Protein AF-A0A972A5D6-F1 (afdb_monomer_lite)

Radius of gyration: 41.61 Å; chains: 1; bounding box: 64×37×129 Å

Secondary structure (DSSP, 8-state):
----------PPPHHHHHHHHHHHHHHHHHHHHHHHHHHHHHHHHHHHHHHHHHHHHHHHHHHHHHHHHHHHH-HHHHHHHHHHHHT---TT---------

Structure (mmCIF, N/CA/C/O backbone):
data_AF-A0A972A5D6-F1
#
_entry.id   AF-A0A972A5D6-F1
#
loop_
_atom_site.group_PDB
_atom_site.id
_atom_site.type_symbol
_atom_site.label_atom_id
_atom_site.label_alt_id
_atom_site.label_comp_id
_atom_site.label_asym_id
_atom_site.label_entity_id
_atom_site.label_seq_id
_atom_site.pdbx_PDB_ins_code
_atom_site.Cartn_x
_atom_site.Cartn_y
_atom_site.Cartn_z
_atom_site.occupancy
_atom_site.B_iso_or_equiv
_atom_site.auth_seq_id
_atom_site.auth_comp_id
_atom_site.auth_asym_id
_atom_site.auth_atom_id
_atom_site.pdbx_PDB_model_num
ATOM 1 N N . MET A 1 1 ? 31.909 -13.392 -75.450 1.00 44.19 1 MET A N 1
ATOM 2 C CA . MET A 1 1 ? 31.649 -12.017 -74.969 1.00 44.19 1 MET A CA 1
ATOM 3 C C . MET A 1 1 ? 31.017 -12.142 -73.586 1.00 44.19 1 MET A C 1
ATOM 5 O O . MET A 1 1 ? 29.870 -12.543 -73.494 1.00 44.19 1 MET A O 1
ATOM 9 N N . SER A 1 2 ? 31.811 -12.002 -72.519 1.00 44.41 2 SER A N 1
ATOM 10 C CA . SER A 1 2 ? 31.388 -12.323 -71.144 1.00 44.41 2 SER A CA 1
ATOM 11 C C . SER A 1 2 ? 30.885 -11.064 -70.436 1.00 44.41 2 SER A C 1
ATOM 13 O O . SER A 1 2 ? 31.646 -10.119 -70.228 1.00 44.41 2 SER A O 1
ATOM 15 N N . THR A 1 3 ? 29.596 -11.031 -70.101 1.00 55.50 3 THR A N 1
ATOM 16 C CA . THR A 1 3 ? 28.952 -9.934 -69.371 1.00 55.50 3 THR A CA 1
ATOM 17 C C . THR A 1 3 ? 29.170 -10.113 -67.871 1.00 55.50 3 THR A C 1
ATOM 19 O O . THR A 1 3 ? 28.532 -10.946 -67.228 1.00 55.50 3 THR A O 1
ATOM 22 N N . ARG A 1 4 ? 30.085 -9.327 -67.297 1.00 51.19 4 ARG 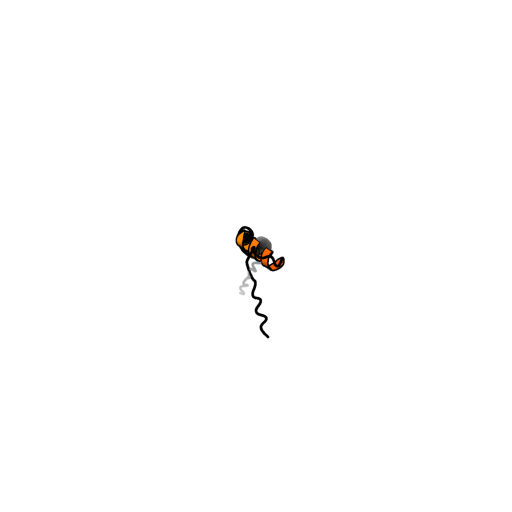A N 1
ATOM 23 C CA . ARG A 1 4 ? 30.362 -9.323 -65.856 1.00 51.19 4 ARG A CA 1
ATOM 24 C C . ARG A 1 4 ? 29.296 -8.485 -65.133 1.00 51.19 4 ARG A C 1
ATOM 26 O O . ARG A 1 4 ? 29.317 -7.258 -65.196 1.00 51.19 4 ARG A O 1
ATOM 33 N N . VAL A 1 5 ? 28.362 -9.148 -64.451 1.00 60.44 5 VAL A N 1
ATOM 34 C CA . VAL A 1 5 ? 27.341 -8.508 -63.605 1.00 60.44 5 VAL A CA 1
ATOM 35 C C . VAL A 1 5 ? 28.011 -7.989 -62.330 1.00 60.44 5 VAL A C 1
ATOM 37 O O . VAL A 1 5 ? 28.466 -8.758 -61.488 1.00 60.44 5 VAL A O 1
ATOM 40 N N . LYS A 1 6 ? 28.118 -6.664 -62.206 1.00 52.12 6 LYS A N 1
ATOM 41 C CA . LYS A 1 6 ? 28.687 -5.975 -61.040 1.00 52.12 6 LYS A CA 1
ATOM 42 C C . LYS A 1 6 ? 27.624 -5.909 -59.939 1.00 52.12 6 LYS A C 1
ATOM 44 O O . LYS A 1 6 ? 26.747 -5.049 -59.994 1.00 52.12 6 LYS A O 1
ATOM 49 N N . SER A 1 7 ? 27.679 -6.808 -58.953 1.00 56.75 7 SER A N 1
ATOM 50 C CA . SER A 1 7 ? 26.802 -6.719 -57.781 1.00 56.75 7 SER A CA 1
ATOM 51 C C . SER A 1 7 ? 27.171 -5.474 -56.965 1.00 56.75 7 SER A C 1
ATOM 53 O O . SER A 1 7 ? 28.321 -5.253 -56.586 1.00 56.75 7 SER A O 1
ATOM 55 N N . ARG A 1 8 ? 26.193 -4.591 -56.755 1.00 53.62 8 ARG A N 1
ATOM 56 C CA . ARG A 1 8 ? 26.327 -3.431 -55.872 1.00 53.62 8 ARG A CA 1
ATOM 57 C C . ARG A 1 8 ? 26.018 -3.888 -54.451 1.00 53.62 8 ARG A C 1
ATOM 59 O O . ARG A 1 8 ? 24.849 -3.964 -54.076 1.00 53.62 8 ARG A O 1
ATOM 66 N N . SER A 1 9 ? 27.048 -4.195 -53.667 1.00 54.53 9 SER A N 1
ATOM 67 C CA . SER A 1 9 ? 26.901 -4.361 -52.221 1.00 54.53 9 SER A CA 1
ATOM 68 C C . SER A 1 9 ? 26.557 -3.001 -51.610 1.00 54.53 9 SER A C 1
ATOM 70 O O . SER A 1 9 ? 27.422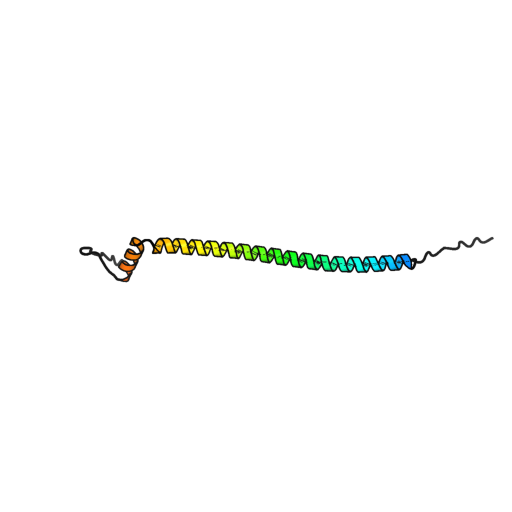 -2.134 -51.472 1.00 54.53 9 SER A O 1
ATOM 72 N N . HIS A 1 10 ? 25.285 -2.785 -51.286 1.00 57.25 10 HIS A N 1
ATOM 73 C CA . HIS A 1 10 ? 24.866 -1.631 -50.500 1.00 57.25 10 HIS A CA 1
ATOM 74 C C . HIS A 1 10 ? 25.201 -1.939 -49.039 1.00 57.25 10 HIS A C 1
ATOM 76 O O . HIS A 1 10 ? 24.440 -2.609 -48.348 1.00 57.25 10 HIS A O 1
ATOM 82 N N . GLY A 1 11 ? 26.389 -1.520 -48.598 1.00 64.81 11 GLY A N 1
ATOM 83 C CA . GLY A 1 11 ? 26.718 -1.495 -47.176 1.00 64.81 11 GLY A CA 1
ATOM 84 C C . GLY A 1 11 ? 25.752 -0.572 -46.431 1.00 64.81 11 GLY A C 1
ATOM 85 O O . GLY A 1 11 ? 25.236 0.387 -47.010 1.00 64.81 11 GLY A O 1
ATOM 86 N N . ILE A 1 12 ? 25.496 -0.871 -45.157 1.00 67.81 12 ILE A N 1
ATOM 87 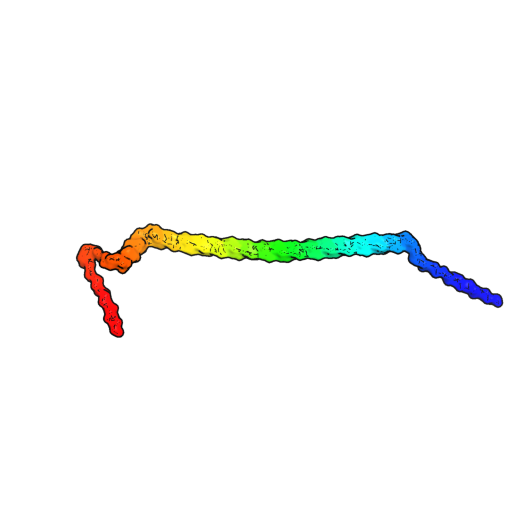C CA . ILE A 1 12 ? 24.694 -0.015 -44.275 1.00 67.81 12 ILE A CA 1
ATOM 88 C C . ILE A 1 12 ? 25.318 1.382 -44.299 1.00 67.81 12 ILE A C 1
ATOM 90 O O . ILE A 1 12 ? 26.505 1.541 -44.007 1.00 67.81 12 ILE A O 1
ATOM 94 N N . SER A 1 13 ? 24.541 2.391 -44.692 1.00 81.31 13 SER A N 1
ATOM 95 C CA . SER A 1 13 ? 25.050 3.759 -44.727 1.00 81.31 13 SER A CA 1
ATOM 96 C C . SER A 1 13 ? 25.313 4.245 -43.298 1.00 81.31 13 SER A C 1
ATOM 98 O O . SER A 1 13 ? 24.562 3.915 -42.376 1.00 81.31 13 SER A O 1
ATOM 100 N N . LEU A 1 14 ? 26.378 5.030 -43.103 1.00 81.75 14 LEU A N 1
ATOM 101 C CA . LEU A 1 14 ? 26.754 5.576 -41.792 1.00 81.75 14 LEU A CA 1
ATOM 102 C C . LEU A 1 14 ? 25.585 6.301 -41.106 1.00 81.75 14 LEU A C 1
ATOM 104 O O . LEU A 1 14 ? 25.436 6.199 -39.895 1.00 81.75 14 LEU A O 1
ATOM 108 N N . THR A 1 15 ? 24.719 6.966 -41.875 1.00 85.44 15 THR A N 1
ATOM 109 C CA . THR A 1 15 ? 23.523 7.645 -41.357 1.00 85.44 15 THR A CA 1
ATOM 110 C C . THR A 1 15 ? 22.456 6.666 -40.872 1.00 85.44 15 THR A C 1
ATOM 112 O O . THR A 1 15 ? 21.823 6.900 -39.849 1.00 85.44 15 THR A O 1
ATOM 115 N N . THR A 1 16 ? 22.268 5.536 -41.556 1.00 88.06 16 THR A N 1
ATOM 116 C CA . THR A 1 16 ? 21.353 4.484 -41.090 1.00 88.06 16 THR A CA 1
ATOM 117 C C . THR A 1 16 ? 21.866 3.855 -39.794 1.00 88.06 16 THR A C 1
ATOM 119 O O . THR A 1 16 ? 21.090 3.648 -38.865 1.00 88.06 16 THR A O 1
ATOM 122 N N . ALA A 1 17 ? 23.176 3.613 -39.694 1.00 88.06 17 ALA A N 1
ATOM 123 C CA . ALA A 1 17 ? 23.788 3.048 -38.493 1.00 88.06 17 ALA A CA 1
ATOM 124 C C . ALA A 1 17 ? 23.657 3.978 -37.274 1.00 88.06 17 ALA A C 1
ATOM 126 O O . ALA A 1 17 ? 23.296 3.517 -36.191 1.00 88.06 17 ALA A O 1
ATOM 127 N N . THR A 1 18 ? 23.886 5.286 -37.437 1.00 91.19 18 THR A N 1
ATOM 128 C CA . THR A 1 18 ? 23.749 6.250 -36.333 1.00 91.19 18 THR A CA 1
ATOM 129 C C . THR A 1 18 ? 22.307 6.372 -35.849 1.00 91.19 18 THR A C 1
ATOM 131 O O . THR A 1 18 ? 22.075 6.364 -34.642 1.00 91.19 18 THR A O 1
ATOM 134 N N . ILE A 1 19 ? 21.328 6.406 -36.760 1.00 93.50 19 ILE A N 1
ATOM 135 C CA . ILE A 1 19 ? 19.902 6.441 -36.399 1.00 93.50 19 ILE A CA 1
ATOM 136 C C . ILE A 1 19 ? 19.508 5.184 -35.613 1.00 93.50 19 ILE A C 1
ATOM 138 O O . ILE A 1 19 ? 18.834 5.292 -34.589 1.00 93.50 19 ILE A O 1
ATOM 142 N N . CYS A 1 20 ? 19.964 4.001 -36.038 1.00 92.00 20 CYS A N 1
ATOM 143 C CA . CYS A 1 20 ? 19.707 2.758 -35.310 1.00 92.00 20 CYS A CA 1
ATOM 144 C C . CYS A 1 20 ? 20.288 2.790 -33.890 1.00 92.00 20 CYS A C 1
ATOM 146 O O . CYS A 1 20 ? 19.601 2.403 -32.949 1.00 92.00 20 CYS A O 1
ATOM 148 N N . ILE A 1 21 ? 21.513 3.291 -33.714 1.00 93.12 21 ILE A N 1
ATOM 149 C CA . ILE A 1 21 ? 22.142 3.396 -32.388 1.00 93.12 21 ILE A CA 1
ATOM 150 C C . ILE A 1 21 ? 21.341 4.336 -31.480 1.00 93.12 21 ILE A C 1
ATOM 152 O O . ILE A 1 21 ? 21.055 3.981 -30.338 1.00 93.12 21 ILE A O 1
ATOM 156 N N . VAL A 1 22 ? 20.923 5.501 -31.986 1.00 94.62 22 VAL A N 1
ATOM 157 C CA . VAL A 1 22 ? 20.099 6.449 -31.217 1.00 94.62 22 VAL A CA 1
ATOM 158 C C . VAL A 1 22 ? 18.775 5.809 -30.798 1.00 94.62 22 VAL A C 1
ATOM 160 O O . VAL A 1 22 ? 18.378 5.935 -29.642 1.00 94.62 22 VAL A O 1
ATOM 163 N N . PHE A 1 23 ? 18.124 5.067 -31.697 1.00 95.62 23 PHE A N 1
ATOM 164 C CA . PHE A 1 23 ? 16.892 4.345 -31.378 1.00 95.62 23 PHE A CA 1
ATOM 165 C C . PHE A 1 23 ? 17.089 3.288 -30.292 1.00 95.62 23 PHE A C 1
ATOM 167 O O . PHE A 1 23 ? 16.262 3.186 -29.390 1.00 95.62 23 PHE A O 1
ATOM 174 N N . VAL A 1 24 ? 18.183 2.526 -30.348 1.00 95.06 24 VAL A N 1
ATOM 175 C CA . VAL A 1 24 ? 18.494 1.503 -29.339 1.00 95.06 24 VAL A CA 1
ATOM 176 C C . VAL A 1 24 ? 18.730 2.142 -27.971 1.00 95.06 24 VAL A C 1
ATOM 178 O O . VAL A 1 24 ? 18.179 1.677 -26.975 1.00 95.06 24 VAL A O 1
ATOM 181 N N . VAL A 1 25 ? 19.491 3.238 -27.912 1.00 94.62 25 VAL A N 1
ATOM 182 C CA . VAL A 1 25 ? 19.731 3.968 -26.658 1.00 94.62 25 VAL A CA 1
ATOM 183 C C . VAL A 1 25 ? 18.429 4.554 -26.113 1.00 94.62 25 VAL A C 1
ATOM 185 O O . VAL A 1 25 ? 18.143 4.425 -24.925 1.00 94.62 25 VAL A O 1
ATOM 188 N N . PHE A 1 26 ? 17.603 5.149 -26.975 1.00 95.75 26 PHE A N 1
ATOM 189 C CA . PHE A 1 26 ? 16.312 5.697 -26.572 1.00 95.75 26 PHE A CA 1
ATOM 190 C C . PHE A 1 26 ? 15.371 4.608 -26.042 1.00 95.75 26 PHE A C 1
ATOM 192 O O . PHE A 1 26 ? 14.785 4.770 -24.974 1.00 95.75 26 PHE A O 1
ATOM 199 N N . ALA A 1 27 ? 15.280 3.469 -26.732 1.00 93.81 27 ALA A N 1
ATOM 200 C CA . ALA A 1 27 ? 14.486 2.328 -26.289 1.00 93.81 27 ALA A CA 1
ATOM 201 C C . ALA A 1 27 ? 14.958 1.796 -24.928 1.00 93.81 27 ALA A C 1
ATOM 203 O O . ALA A 1 27 ? 14.128 1.512 -24.066 1.00 93.81 27 ALA A O 1
ATOM 204 N N . ALA A 1 28 ? 16.273 1.725 -24.698 1.00 93.31 28 ALA A N 1
ATOM 205 C CA . ALA A 1 28 ? 16.828 1.316 -23.411 1.00 93.31 28 ALA A CA 1
ATOM 206 C C . ALA A 1 28 ? 16.450 2.288 -22.278 1.00 93.31 28 ALA A C 1
ATOM 208 O O . ALA A 1 28 ? 16.056 1.848 -21.200 1.00 93.31 28 ALA A O 1
ATOM 209 N N . LEU A 1 29 ? 16.507 3.603 -22.519 1.00 94.00 29 LEU A N 1
ATOM 210 C CA . LEU A 1 29 ? 16.103 4.612 -21.531 1.00 94.00 29 LEU A CA 1
ATOM 211 C C . LEU A 1 29 ? 14.601 4.573 -21.227 1.00 94.00 29 LEU A C 1
ATOM 213 O O . LEU A 1 29 ? 14.194 4.737 -20.079 1.00 94.00 29 LEU A O 1
ATOM 217 N N . VAL A 1 30 ? 13.764 4.349 -22.240 1.00 93.88 30 VAL A N 1
ATOM 218 C CA . VAL A 1 30 ? 12.317 4.202 -22.034 1.00 93.88 30 VAL A CA 1
ATOM 219 C C . VAL A 1 30 ? 12.019 2.926 -21.250 1.00 93.88 30 VAL A C 1
ATOM 221 O O . VAL A 1 30 ? 11.222 2.964 -20.317 1.00 93.88 30 VAL A O 1
ATOM 224 N N . ALA A 1 31 ? 12.688 1.816 -21.570 1.00 91.50 31 ALA A N 1
ATOM 225 C CA . ALA A 1 31 ? 12.505 0.550 -20.868 1.00 91.50 31 ALA A CA 1
ATOM 226 C C . ALA A 1 31 ? 12.843 0.660 -19.372 1.00 91.50 31 ALA A C 1
ATOM 228 O O . ALA A 1 31 ? 12.060 0.203 -18.541 1.00 91.50 31 ALA A O 1
ATOM 229 N N . THR A 1 32 ? 13.952 1.318 -19.012 1.00 91.50 32 THR A N 1
ATOM 230 C CA . THR A 1 32 ? 14.315 1.515 -17.597 1.00 91.50 32 THR A CA 1
ATOM 231 C C . THR A 1 32 ? 13.301 2.389 -16.868 1.00 91.50 32 THR A C 1
ATOM 233 O O . THR A 1 32 ? 12.870 2.043 -15.771 1.00 91.50 32 THR A O 1
ATOM 236 N N . LYS A 1 33 ? 12.841 3.481 -17.492 1.00 91.00 33 LYS A N 1
ATOM 237 C CA . LYS A 1 33 ? 11.818 4.349 -16.894 1.00 91.00 33 LYS A CA 1
ATOM 238 C C . LYS A 1 33 ? 10.474 3.657 -16.722 1.00 91.00 33 LYS A C 1
ATOM 240 O O . LYS A 1 33 ? 9.825 3.871 -15.705 1.00 91.00 33 LYS A O 1
ATOM 245 N N . LEU A 1 34 ? 10.060 2.830 -17.679 1.00 89.19 34 LEU A N 1
ATOM 246 C CA . LEU A 1 34 ? 8.825 2.056 -17.560 1.00 89.19 34 LEU A CA 1
ATOM 247 C C . LEU A 1 34 ? 8.905 1.039 -16.421 1.00 89.19 34 LEU A C 1
ATOM 249 O O . LEU A 1 34 ? 7.944 0.919 -15.666 1.00 89.19 34 LEU A O 1
ATOM 253 N N . TYR A 1 35 ? 10.045 0.365 -16.264 1.00 90.25 35 TYR A N 1
ATOM 254 C CA . TYR A 1 35 ? 10.254 -0.573 -15.164 1.00 90.25 35 TYR A CA 1
ATOM 255 C C . TYR A 1 35 ? 10.209 0.125 -13.796 1.00 90.25 35 TYR A C 1
ATOM 257 O O . TYR A 1 35 ? 9.482 -0.309 -12.905 1.00 90.25 35 TYR A O 1
ATOM 265 N N . ASP A 1 36 ? 10.904 1.258 -13.650 1.00 90.31 36 ASP A N 1
ATOM 266 C CA . ASP A 1 36 ? 10.864 2.058 -12.420 1.00 90.31 36 ASP A CA 1
ATOM 267 C C . ASP A 1 36 ? 9.444 2.549 -12.102 1.00 90.31 36 ASP A C 1
ATOM 269 O O . ASP A 1 36 ? 9.021 2.523 -10.946 1.00 90.31 36 ASP A O 1
ATOM 273 N N . LEU A 1 37 ? 8.688 2.984 -13.119 1.00 89.25 37 LEU A N 1
ATOM 274 C CA . LEU A 1 37 ? 7.302 3.420 -12.942 1.00 89.25 37 LEU A CA 1
ATOM 275 C C . LEU A 1 37 ? 6.395 2.274 -12.489 1.00 89.25 37 LEU A C 1
ATOM 277 O O . LEU A 1 37 ? 5.537 2.496 -11.638 1.00 89.25 37 LEU A O 1
ATOM 281 N N . GLN A 1 38 ? 6.565 1.072 -13.042 1.00 89.69 38 GLN A N 1
ATOM 282 C CA . GLN A 1 38 ? 5.805 -0.106 -12.619 1.00 89.69 38 GLN A CA 1
ATOM 283 C C . GLN A 1 38 ? 6.119 -0.463 -11.167 1.00 89.69 38 GLN A C 1
ATOM 285 O O . GLN A 1 38 ? 5.203 -0.589 -10.362 1.00 89.69 38 GLN A O 1
ATOM 290 N N . LEU A 1 39 ? 7.400 -0.494 -10.795 1.00 91.06 39 LEU A N 1
ATOM 2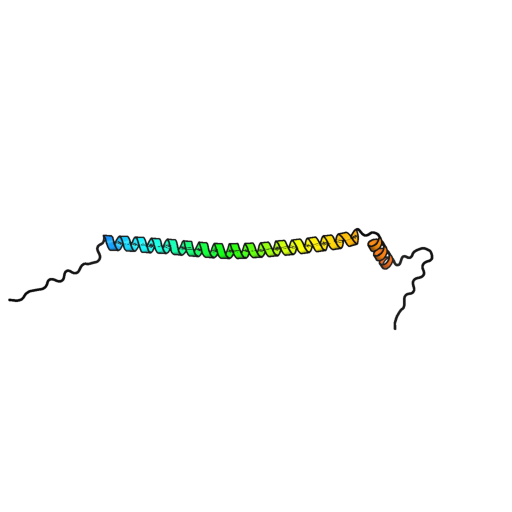91 C CA . LEU A 1 39 ? 7.807 -0.792 -9.423 1.00 91.06 39 LEU A CA 1
ATOM 292 C C . LEU A 1 39 ? 7.273 0.242 -8.419 1.00 91.06 39 LEU A C 1
ATOM 294 O O . LEU A 1 39 ? 6.857 -0.105 -7.314 1.00 91.06 39 LEU A O 1
ATOM 298 N N . GLN A 1 40 ? 7.274 1.523 -8.797 1.00 89.06 40 GLN A N 1
ATOM 299 C CA . GLN A 1 40 ? 6.688 2.583 -7.978 1.00 89.06 40 GLN A CA 1
ATOM 300 C C . GLN A 1 40 ? 5.174 2.431 -7.856 1.00 89.06 40 GLN A C 1
ATOM 302 O O . GLN A 1 40 ? 4.651 2.624 -6.765 1.00 89.06 40 GLN A O 1
ATOM 307 N N . ARG A 1 41 ? 4.475 2.071 -8.940 1.00 88.75 41 ARG A N 1
ATOM 308 C CA . ARG A 1 41 ? 3.029 1.812 -8.912 1.00 88.75 41 ARG A CA 1
ATOM 309 C C . ARG A 1 41 ? 2.694 0.666 -7.971 1.00 88.75 41 ARG A C 1
ATOM 311 O O . ARG A 1 41 ? 1.831 0.861 -7.127 1.00 88.75 41 ARG A O 1
ATOM 318 N N . ASP A 1 42 ? 3.412 -0.448 -8.066 1.00 89.81 42 ASP A N 1
ATOM 319 C CA . ASP A 1 42 ? 3.192 -1.625 -7.220 1.00 89.81 42 ASP A CA 1
ATOM 320 C C . ASP A 1 42 ? 3.463 -1.331 -5.738 1.00 89.81 42 ASP A C 1
ATOM 322 O O . ASP A 1 42 ? 2.742 -1.796 -4.856 1.00 89.81 42 ASP A O 1
ATOM 326 N N . ARG A 1 43 ? 4.480 -0.513 -5.439 1.00 90.12 43 ARG A N 1
ATOM 327 C CA . ARG A 1 43 ? 4.700 -0.029 -4.070 1.00 90.12 43 ARG A CA 1
ATOM 328 C C . ARG A 1 43 ? 3.565 0.864 -3.589 1.00 90.12 43 ARG A C 1
ATOM 330 O O . ARG A 1 43 ? 3.105 0.685 -2.469 1.00 90.12 43 ARG A O 1
ATOM 337 N N . LEU A 1 44 ? 3.125 1.808 -4.418 1.00 90.38 44 LEU A N 1
ATOM 338 C CA . LEU A 1 44 ? 2.079 2.758 -4.045 1.00 90.38 44 LEU A CA 1
ATOM 339 C C . LEU A 1 44 ? 0.738 2.058 -3.815 1.00 90.38 44 LEU A C 1
ATOM 341 O O . LEU A 1 44 ? 0.008 2.427 -2.900 1.00 90.38 44 LEU A O 1
ATOM 345 N N . THR A 1 45 ? 0.415 1.046 -4.622 1.00 92.00 45 THR A N 1
ATOM 346 C CA . THR A 1 45 ? -0.798 0.245 -4.435 1.00 92.00 45 THR A CA 1
ATOM 347 C C . THR A 1 45 ? -0.720 -0.560 -3.145 1.00 92.00 45 THR A C 1
ATOM 349 O O . THR A 1 45 ? -1.646 -0.470 -2.341 1.00 92.00 45 THR A O 1
ATOM 352 N N . ALA A 1 46 ? 0.394 -1.249 -2.884 1.00 92.31 46 ALA A N 1
ATOM 353 C CA . ALA A 1 46 ? 0.587 -1.981 -1.633 1.00 92.31 46 ALA A CA 1
ATOM 354 C C . ALA A 1 46 ? 0.515 -1.063 -0.399 1.00 92.31 46 ALA A C 1
ATOM 356 O O . ALA A 1 46 ? -0.134 -1.395 0.593 1.00 92.31 46 ALA A O 1
ATOM 357 N N . GLU A 1 47 ? 1.135 0.118 -0.463 1.00 90.12 47 GLU A N 1
ATOM 358 C CA . GLU A 1 47 ? 1.085 1.108 0.614 1.00 90.12 47 GLU A CA 1
ATOM 359 C C . GLU A 1 47 ? -0.344 1.624 0.828 1.00 90.12 47 GLU A C 1
ATOM 361 O O . GLU A 1 47 ? -0.825 1.634 1.960 1.00 90.12 47 GLU A O 1
ATOM 366 N N . SER A 1 48 ? -1.066 1.953 -0.248 1.00 89.25 48 SER A N 1
ATOM 367 C CA . SER A 1 48 ? -2.467 2.383 -0.164 1.00 89.25 48 SER A CA 1
ATOM 368 C C . SER A 1 48 ? -3.377 1.321 0.457 1.00 89.25 48 SER A C 1
ATOM 370 O O . SER A 1 48 ? -4.228 1.649 1.281 1.00 89.25 48 SER A O 1
ATOM 372 N N . GLU A 1 49 ? -3.161 0.049 0.122 1.00 92.12 49 GLU A N 1
ATOM 373 C CA . GLU A 1 49 ? -3.927 -1.064 0.675 1.00 92.12 49 GLU A CA 1
ATOM 374 C C . GLU A 1 49 ? -3.619 -1.239 2.168 1.00 92.12 49 GLU A C 1
ATOM 376 O O . GLU A 1 49 ? -4.530 -1.320 2.990 1.00 92.12 49 GLU A O 1
ATOM 381 N N . SER A 1 50 ? -2.337 -1.186 2.546 1.00 91.75 50 SER A N 1
ATOM 382 C CA . SER A 1 50 ? -1.925 -1.243 3.953 1.00 91.75 50 SER A CA 1
ATOM 383 C C . SER A 1 50 ? -2.471 -0.082 4.789 1.00 91.75 50 SER A C 1
ATOM 385 O O . SER A 1 50 ? -2.818 -0.267 5.956 1.00 91.75 50 SER A O 1
ATOM 387 N N . LEU A 1 51 ? -2.559 1.120 4.214 1.00 92.31 51 LEU A N 1
ATOM 388 C CA . LEU A 1 51 ? -3.107 2.296 4.885 1.00 92.31 51 LEU A CA 1
ATOM 389 C C . LEU A 1 51 ? -4.619 2.159 5.066 1.00 92.31 51 LEU A C 1
ATOM 391 O O . LEU A 1 51 ? -5.123 2.457 6.145 1.00 92.31 51 LEU A O 1
ATOM 395 N N . ALA A 1 52 ? -5.327 1.641 4.060 1.00 91.81 52 ALA A N 1
ATOM 396 C CA . ALA A 1 52 ? -6.757 1.364 4.159 1.00 91.81 52 ALA A CA 1
ATOM 397 C C . ALA A 1 52 ? -7.062 0.321 5.249 1.00 91.81 52 ALA A C 1
ATOM 399 O O . ALA A 1 52 ? -7.980 0.509 6.047 1.00 91.81 52 ALA A O 1
ATOM 400 N N . MET A 1 53 ? -6.255 -0.743 5.343 1.00 90.81 53 MET A N 1
ATOM 401 C CA . MET A 1 53 ? -6.388 -1.731 6.420 1.00 90.81 53 MET A CA 1
ATOM 402 C C . MET A 1 53 ? -6.139 -1.116 7.803 1.00 90.81 53 MET A C 1
ATOM 404 O O . MET A 1 53 ? -6.882 -1.405 8.739 1.00 90.81 53 MET A O 1
ATOM 408 N N . GLN A 1 54 ? -5.128 -0.251 7.942 1.00 90.81 54 GLN A N 1
ATOM 409 C CA . GLN A 1 54 ? -4.849 0.446 9.203 1.00 90.81 54 GLN A CA 1
ATOM 410 C C . GLN A 1 54 ? -5.972 1.409 9.593 1.00 90.81 54 GLN A C 1
ATOM 412 O O . GLN A 1 54 ? -6.354 1.458 10.759 1.00 90.81 54 GLN A O 1
ATOM 417 N N . GLU A 1 55 ? -6.529 2.146 8.631 1.00 90.75 55 GLU A N 1
ATOM 418 C CA . GLU A 1 55 ? -7.671 3.028 8.873 1.00 90.75 55 GLU A 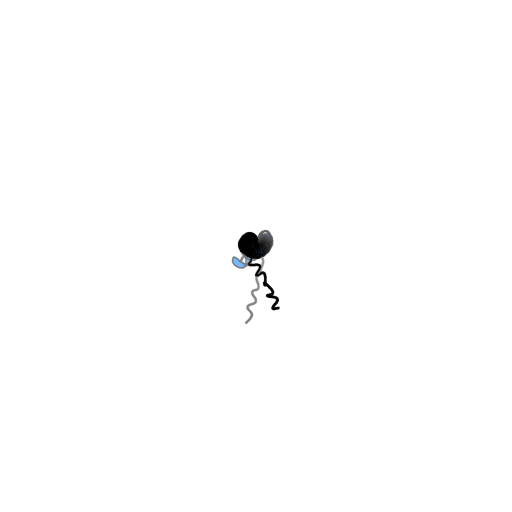CA 1
ATOM 419 C C . GLU A 1 55 ? -8.877 2.230 9.378 1.00 90.75 55 GLU A C 1
ATOM 421 O O . GLU A 1 55 ? -9.535 2.637 10.335 1.00 90.75 55 GLU A O 1
ATOM 426 N N . GLN A 1 56 ? -9.155 1.083 8.758 1.00 92.06 56 GLN A N 1
ATOM 427 C CA . GLN A 1 56 ? -10.272 0.238 9.155 1.00 92.06 56 GLN A CA 1
ATOM 428 C C . GLN A 1 56 ? -10.062 -0.377 10.542 1.00 92.06 56 GLN A C 1
ATOM 430 O O . GLN A 1 56 ? -10.953 -0.281 11.381 1.00 92.06 56 GLN A O 1
ATOM 435 N N . ALA A 1 57 ? -8.866 -0.899 10.825 1.00 92.31 57 ALA A N 1
ATOM 436 C CA . ALA A 1 57 ? -8.524 -1.410 12.151 1.00 92.31 57 ALA A CA 1
ATOM 437 C C . ALA A 1 57 ? -8.666 -0.332 13.239 1.00 92.31 57 ALA A C 1
ATOM 439 O O . ALA A 1 57 ? -9.217 -0.599 14.305 1.00 92.31 57 ALA A O 1
ATOM 440 N N . LEU A 1 58 ? -8.232 0.901 12.957 1.00 90.88 58 LEU A N 1
ATOM 441 C CA . LEU A 1 58 ? -8.337 2.010 13.904 1.00 90.88 58 LEU A CA 1
ATOM 442 C C . LEU A 1 58 ? -9.792 2.449 14.126 1.00 90.88 58 LEU A C 1
ATOM 444 O O . LEU A 1 58 ? -10.171 2.790 15.245 1.00 90.88 58 LEU A O 1
ATOM 448 N N . LYS A 1 59 ? -10.627 2.427 13.080 1.00 91.00 59 LYS A N 1
ATOM 449 C CA . LYS A 1 59 ? -12.070 2.684 13.209 1.00 91.00 59 LYS A CA 1
ATOM 450 C C . LYS A 1 59 ? -12.760 1.620 14.056 1.00 91.00 59 LYS A C 1
ATOM 452 O O . LYS A 1 59 ? -13.570 1.972 14.911 1.00 91.00 59 LYS A O 1
ATOM 457 N N . ASP A 1 60 ? -12.422 0.352 13.849 1.00 90.69 60 ASP A N 1
ATOM 458 C CA . ASP A 1 60 ? -12.971 -0.753 14.636 1.00 90.69 60 ASP A CA 1
ATOM 459 C C . ASP A 1 60 ? -12.537 -0.652 16.108 1.00 90.69 60 ASP A C 1
ATOM 461 O O . ASP A 1 60 ? -13.350 -0.846 17.016 1.00 90.69 60 ASP A O 1
ATOM 465 N N . GLU A 1 61 ? -11.280 -0.276 16.360 1.00 89.19 61 GLU A N 1
ATOM 466 C CA . GLU A 1 61 ? -10.770 -0.030 17.710 1.00 89.19 61 GLU A CA 1
ATOM 467 C C . GLU A 1 61 ? -11.500 1.136 18.388 1.00 89.19 61 GLU A C 1
ATOM 469 O O . GLU A 1 61 ? -11.959 0.993 19.522 1.00 89.19 61 GLU A O 1
ATOM 474 N N . LEU A 1 62 ? -11.685 2.259 17.688 1.00 87.50 62 LEU A N 1
ATOM 475 C CA . LEU A 1 62 ? -12.455 3.393 18.202 1.00 87.50 62 LEU A CA 1
ATOM 476 C C . LEU A 1 62 ? -13.893 3.003 18.535 1.00 87.50 62 LEU A C 1
ATOM 478 O O . LEU A 1 62 ? -14.370 3.326 19.620 1.00 87.50 62 LEU A O 1
ATOM 482 N N . HIS A 1 63 ? -14.564 2.265 17.651 1.00 87.12 63 HIS A N 1
ATOM 483 C CA . HIS A 1 63 ? -15.924 1.798 17.898 1.00 87.12 63 HIS A CA 1
ATOM 484 C C . HIS A 1 63 ? -15.999 0.885 19.133 1.00 87.12 63 HIS A C 1
ATOM 486 O O . HIS A 1 63 ? -16.920 0.996 19.941 1.00 87.12 63 HIS A O 1
ATOM 492 N N . ASN A 1 64 ? -15.008 0.013 19.332 1.00 84.94 64 ASN A N 1
ATOM 493 C CA . ASN A 1 64 ? -14.928 -0.831 20.523 1.00 84.94 64 ASN A CA 1
ATOM 494 C C . ASN A 1 64 ? -14.679 -0.008 21.802 1.00 84.94 64 ASN A C 1
ATOM 496 O O . ASN A 1 64 ? -15.273 -0.271 22.849 1.00 84.94 64 ASN A O 1
ATOM 500 N N . ILE A 1 65 ? -13.822 1.013 21.734 1.00 85.25 65 ILE A N 1
ATOM 501 C CA . ILE A 1 65 ? -13.582 1.928 22.856 1.00 85.25 65 ILE A CA 1
ATOM 502 C C . ILE A 1 65 ? -14.854 2.713 23.188 1.00 85.25 65 ILE A C 1
ATOM 504 O O . ILE A 1 65 ? -15.207 2.812 24.360 1.00 85.25 65 ILE A O 1
ATOM 508 N N . GLU A 1 66 ? -15.570 3.232 22.191 1.00 82.94 66 GLU A N 1
ATOM 509 C CA . GLU A 1 66 ? -16.842 3.934 22.390 1.00 82.94 66 GLU A CA 1
ATOM 510 C C . GLU A 1 66 ? -17.914 3.019 22.987 1.00 82.94 66 GLU A C 1
ATOM 512 O O . GLU A 1 66 ? -18.594 3.411 23.935 1.00 82.94 66 GLU A O 1
ATOM 517 N N . ALA A 1 67 ? -18.025 1.778 22.508 1.00 78.44 67 ALA A N 1
ATOM 518 C CA . ALA A 1 67 ? -18.937 0.790 23.077 1.00 78.44 67 ALA A CA 1
ATOM 519 C C . ALA A 1 67 ? -18.623 0.512 24.557 1.00 78.44 67 ALA A C 1
ATOM 521 O O . ALA A 1 67 ? -19.525 0.530 25.393 1.00 78.44 67 ALA A O 1
ATOM 522 N N . ASN A 1 68 ? -17.344 0.332 24.905 1.00 75.12 68 ASN A N 1
ATOM 523 C CA . ASN A 1 68 ? -16.923 0.164 26.298 1.00 75.12 68 ASN A CA 1
ATOM 524 C C . ASN A 1 68 ? -17.170 1.420 27.133 1.00 75.12 68 ASN A C 1
ATOM 526 O O . ASN A 1 68 ? -17.614 1.328 28.275 1.00 75.12 68 ASN A O 1
ATOM 530 N N . ARG A 1 69 ? -16.918 2.602 26.569 1.00 71.12 69 ARG A N 1
ATOM 531 C CA . ARG A 1 69 ? -17.164 3.871 27.246 1.00 71.12 69 ARG A CA 1
ATOM 532 C C . ARG A 1 69 ? -18.648 4.051 27.562 1.00 71.12 69 ARG A C 1
ATOM 534 O O . ARG A 1 69 ? -18.958 4.467 28.668 1.00 71.12 69 ARG A O 1
ATOM 541 N N . ASN A 1 70 ? -19.549 3.675 26.656 1.00 67.12 70 ASN A N 1
ATOM 542 C CA . ASN A 1 70 ? -20.991 3.711 26.910 1.00 67.12 70 ASN A CA 1
ATOM 543 C C . ASN A 1 70 ? -21.411 2.770 28.053 1.00 67.12 70 ASN A C 1
ATOM 545 O O . ASN A 1 70 ? -22.308 3.110 28.815 1.00 67.12 70 ASN A O 1
ATOM 549 N N . LEU A 1 71 ? -20.748 1.618 28.212 1.00 62.75 71 LEU A N 1
ATOM 550 C CA . LEU A 1 71 ? -20.969 0.724 29.358 1.00 62.75 71 LEU A CA 1
ATOM 551 C C . LEU A 1 71 ? -20.430 1.314 30.671 1.00 62.75 71 LEU A C 1
ATOM 553 O O . LEU A 1 71 ? -21.017 1.109 31.728 1.00 62.75 71 LEU A O 1
ATOM 557 N N . LEU A 1 72 ? -19.309 2.035 30.609 1.00 62.25 72 LEU A N 1
ATOM 558 C CA . LEU A 1 72 ? -18.697 2.713 31.756 1.00 62.25 72 LEU A CA 1
ATOM 559 C C . 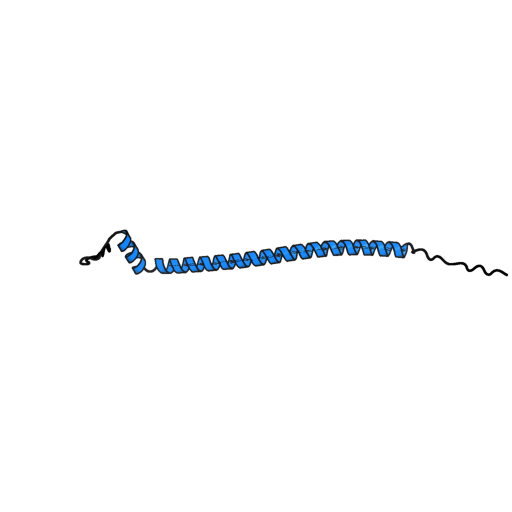LEU A 1 72 ? -19.451 3.984 32.181 1.00 62.25 72 LEU A C 1
ATOM 561 O O . LEU A 1 72 ? -19.412 4.327 33.358 1.00 62.25 72 LEU A O 1
ATOM 565 N N . ASP A 1 73 ? -20.125 4.672 31.256 1.00 65.00 73 ASP A N 1
ATOM 566 C CA . ASP A 1 73 ? -20.985 5.826 31.566 1.00 65.00 73 ASP A CA 1
ATOM 567 C C . ASP A 1 73 ? -22.337 5.401 32.177 1.00 65.00 73 ASP A C 1
ATOM 569 O O . ASP A 1 73 ? -23.017 6.220 32.799 1.00 65.00 73 ASP A O 1
ATOM 573 N N . ASP A 1 74 ? -22.732 4.128 32.051 1.00 74.19 74 ASP A N 1
ATOM 574 C CA . ASP A 1 74 ? -23.925 3.599 32.713 1.00 74.19 74 ASP A CA 1
ATOM 575 C C . ASP A 1 74 ? -23.656 3.390 34.214 1.00 74.19 74 ASP A C 1
ATOM 577 O O . ASP A 1 74 ? -23.066 2.398 34.658 1.00 74.19 74 ASP A O 1
ATOM 581 N N . SER A 1 75 ? -24.096 4.357 35.023 1.00 69.06 75 SER A N 1
ATOM 582 C CA . SER A 1 75 ? -23.895 4.368 36.475 1.00 69.06 75 SER A CA 1
ATOM 583 C C . SER A 1 75 ? -24.446 3.118 37.167 1.00 69.06 75 SER A C 1
ATOM 585 O O . SER A 1 75 ? -23.854 2.660 38.145 1.00 69.06 75 SER A O 1
ATOM 587 N N . ALA A 1 76 ? -25.518 2.520 36.636 1.00 74.88 76 ALA A N 1
ATOM 588 C CA . ALA A 1 76 ? -26.100 1.296 37.177 1.00 74.88 76 ALA A CA 1
ATOM 589 C C . ALA A 1 76 ? -25.183 0.082 36.962 1.00 74.88 76 ALA A C 1
ATOM 591 O O . ALA A 1 76 ? -25.103 -0.796 37.826 1.00 74.88 76 ALA A O 1
ATOM 592 N N . TYR A 1 77 ? -24.462 0.036 35.837 1.00 73.19 77 TYR A N 1
ATOM 593 C CA . TYR A 1 77 ? -23.473 -1.002 35.556 1.00 73.19 77 TYR A CA 1
ATOM 594 C C . TYR A 1 77 ? -22.240 -0.851 36.452 1.00 73.19 77 TYR A C 1
ATOM 596 O O . TYR A 1 77 ? -21.824 -1.821 37.093 1.00 73.19 77 TYR A O 1
ATOM 604 N N . VAL A 1 78 ? -21.705 0.370 36.571 1.00 75.06 78 VAL A N 1
ATOM 605 C CA . VAL A 1 78 ? -20.564 0.672 37.454 1.00 75.06 78 VAL A CA 1
ATOM 606 C C . VAL A 1 78 ? -20.886 0.318 38.906 1.00 75.06 78 VAL A C 1
ATOM 608 O O . VAL A 1 78 ? -20.082 -0.332 39.575 1.00 75.06 78 VAL A O 1
ATOM 611 N N . GLU A 1 79 ? -22.077 0.678 39.384 1.00 76.19 79 GLU A N 1
ATOM 612 C CA . GLU A 1 79 ? -22.533 0.342 40.731 1.00 76.19 79 GLU A CA 1
ATOM 613 C C . GLU A 1 79 ? -22.676 -1.175 40.928 1.00 76.19 79 GLU A C 1
ATOM 615 O O . GLU A 1 79 ? -22.239 -1.698 41.949 1.00 76.19 79 GLU A O 1
ATOM 620 N N . ASN A 1 80 ? -23.227 -1.912 39.956 1.00 77.38 80 ASN A N 1
ATOM 621 C CA . ASN A 1 80 ? -23.343 -3.378 40.015 1.00 77.38 80 ASN A CA 1
ATOM 622 C C . ASN A 1 80 ? -21.974 -4.072 40.101 1.00 77.38 80 ASN A C 1
ATOM 624 O O . ASN A 1 80 ? -21.788 -4.975 40.919 1.00 77.38 80 ASN A O 1
ATOM 628 N N . VAL A 1 81 ? -21.010 -3.651 39.274 1.00 77.81 81 VAL A N 1
ATOM 629 C CA . VAL A 1 81 ? -19.651 -4.214 39.276 1.00 77.81 81 VAL A CA 1
ATOM 630 C C . VAL A 1 81 ? -18.929 -3.867 40.577 1.00 77.81 81 VAL A C 1
ATOM 632 O O . VAL A 1 81 ? -18.340 -4.748 41.203 1.00 77.81 81 VAL A O 1
ATOM 635 N N . ALA A 1 82 ? -19.013 -2.612 41.029 1.00 79.62 82 ALA A N 1
ATOM 636 C CA . ALA A 1 82 ? -18.452 -2.197 42.313 1.00 79.62 82 ALA A CA 1
ATOM 637 C C . ALA A 1 82 ? -19.071 -2.992 43.473 1.00 79.62 82 ALA A C 1
ATOM 639 O O . ALA A 1 82 ? -18.349 -3.449 44.355 1.00 79.62 82 ALA A O 1
ATOM 640 N N . ARG A 1 83 ? -20.386 -3.237 43.432 1.00 79.75 83 ARG A N 1
ATOM 641 C CA . ARG A 1 83 ? -21.110 -4.045 44.417 1.00 79.75 83 ARG A CA 1
ATOM 642 C C . ARG A 1 83 ? -20.598 -5.484 44.470 1.00 79.75 83 ARG A C 1
ATOM 644 O O . ARG A 1 83 ? -20.339 -5.986 45.559 1.00 79.75 83 ARG A O 1
ATOM 651 N N . GLN A 1 84 ? -20.411 -6.124 43.314 1.00 79.19 84 GLN A N 1
ATOM 652 C CA . GLN A 1 84 ? -19.848 -7.477 43.228 1.00 79.19 84 GLN A CA 1
ATOM 653 C C . GLN A 1 84 ? -18.406 -7.558 43.744 1.00 79.19 84 GLN A C 1
ATOM 655 O O . GLN A 1 84 ? -18.068 -8.520 44.429 1.00 79.19 84 GLN A O 1
ATOM 660 N N . GLN A 1 85 ? -17.565 -6.570 43.426 1.00 79.19 85 GLN A N 1
ATOM 661 C CA . GLN A 1 85 ? -16.153 -6.566 43.827 1.00 79.19 85 GLN A CA 1
ATOM 662 C C . GLN A 1 85 ? -15.948 -6.206 45.305 1.00 79.19 85 GLN A C 1
ATOM 664 O O . GLN A 1 85 ? -15.034 -6.725 45.941 1.00 79.19 85 GLN A O 1
ATOM 669 N N . LEU A 1 86 ? -16.783 -5.321 45.858 1.00 82.81 86 LEU A N 1
ATOM 670 C CA . LEU A 1 86 ? -16.706 -4.862 47.251 1.00 82.81 86 LEU A CA 1
ATOM 671 C C . LEU A 1 86 ? -17.596 -5.677 48.209 1.00 82.81 86 LEU A C 1
ATOM 673 O O . LEU A 1 86 ? -17.624 -5.377 49.399 1.00 82.81 86 LEU A O 1
ATOM 677 N N . ASP A 1 87 ? -18.321 -6.679 47.696 1.00 76.94 87 ASP A N 1
ATOM 678 C CA . ASP A 1 87 ? -19.316 -7.498 48.415 1.00 76.94 87 ASP A CA 1
ATOM 679 C C . ASP A 1 87 ? -20.328 -6.649 49.211 1.00 76.94 87 ASP A C 1
ATOM 681 O O . ASP A 1 87 ? -20.725 -6.966 50.332 1.00 76.94 87 ASP A O 1
ATOM 685 N N . MET A 1 88 ? -20.720 -5.514 48.628 1.00 77.56 88 MET A N 1
ATOM 686 C CA . MET A 1 88 ? -21.683 -4.587 49.219 1.00 77.56 88 MET A CA 1
ATOM 687 C C . MET A 1 88 ? -23.119 -5.022 48.896 1.00 77.56 88 MET A C 1
ATOM 689 O O . MET A 1 88 ? -23.377 -5.631 47.865 1.00 77.56 88 MET A O 1
ATOM 693 N N . VAL A 1 89 ? -24.085 -4.688 49.750 1.00 76.56 89 VAL A N 1
ATOM 694 C CA . VAL A 1 89 ? -25.522 -4.925 49.509 1.00 76.56 89 VAL A CA 1
ATOM 695 C C . VAL A 1 89 ? -26.356 -3.760 50.003 1.00 76.56 89 VAL A C 1
ATOM 697 O O . VAL A 1 89 ? -25.933 -3.035 50.908 1.00 76.56 89 VAL A O 1
ATOM 700 N N . TYR A 1 90 ? -27.551 -3.591 49.433 1.00 73.81 90 TYR A N 1
ATOM 701 C CA . TYR A 1 90 ? -28.484 -2.595 49.941 1.00 73.81 90 TYR A CA 1
ATOM 702 C C . TYR A 1 90 ? -28.964 -2.955 51.359 1.00 73.81 90 TYR A C 1
ATOM 704 O O . TYR A 1 90 ? -29.047 -4.136 51.716 1.00 73.81 90 TYR A O 1
ATOM 712 N N . PRO A 1 91 ? -29.308 -1.957 52.197 1.00 72.31 91 PRO A N 1
ATOM 713 C CA . PRO A 1 91 ? -29.819 -2.213 53.539 1.00 72.31 91 PRO A CA 1
ATOM 714 C C . PRO A 1 91 ? -31.104 -3.054 53.478 1.00 72.31 91 PRO A C 1
ATOM 716 O O . PRO A 1 91 ? -32.124 -2.593 52.971 1.00 72.31 91 PRO A O 1
ATOM 719 N N . GLY A 1 92 ? -31.053 -4.284 54.000 1.00 71.62 92 GLY A N 1
ATOM 720 C CA . GLY A 1 92 ? -32.179 -5.230 53.997 1.00 71.62 92 GLY A CA 1
ATOM 721 C C . GLY A 1 92 ? -32.148 -6.297 52.893 1.00 71.62 92 GLY A C 1
ATOM 722 O O . GLY A 1 92 ? -33.045 -7.136 52.853 1.00 71.62 92 GLY A O 1
ATOM 723 N N . GLU A 1 93 ? -31.131 -6.310 52.029 1.00 71.56 93 GLU A N 1
ATOM 724 C CA . GLU A 1 93 ? -30.944 -7.330 50.989 1.00 71.56 93 GLU A CA 1
ATOM 725 C C . GLU A 1 93 ? -30.154 -8.541 51.533 1.00 71.56 93 GLU A C 1
ATOM 727 O O . GLU A 1 93 ? -29.158 -8.378 52.238 1.00 71.56 93 GLU A O 1
ATOM 732 N N . VAL A 1 94 ? -30.583 -9.771 51.221 1.00 69.50 94 VAL A N 1
ATOM 733 C CA . VAL A 1 94 ? -29.923 -11.017 51.666 1.00 69.50 94 VAL A CA 1
ATOM 734 C C . VAL A 1 94 ? -29.412 -11.779 50.443 1.00 69.50 94 VAL A C 1
ATOM 736 O O . VAL A 1 94 ? -30.210 -12.226 49.619 1.00 69.50 94 VAL A O 1
ATOM 739 N N . ILE A 1 95 ? -28.089 -11.949 50.314 1.00 66.50 95 ILE A N 1
ATOM 740 C CA . ILE A 1 95 ? -27.496 -12.709 49.200 1.00 66.50 95 ILE A CA 1
ATOM 741 C C . ILE A 1 95 ? -27.589 -14.211 49.469 1.00 66.50 95 ILE A C 1
ATOM 743 O O . ILE A 1 95 ? -27.024 -14.722 50.436 1.00 66.50 95 ILE A O 1
ATOM 747 N N . PHE A 1 96 ? -28.213 -14.943 48.547 1.00 68.44 96 PHE A N 1
ATOM 748 C CA . PHE A 1 96 ? -28.161 -16.402 48.502 1.00 68.44 96 PHE A CA 1
ATOM 749 C C . PHE A 1 96 ? -27.051 -16.853 47.548 1.00 68.44 96 PHE A C 1
ATOM 751 O O . PHE A 1 96 ? -27.233 -16.878 46.332 1.00 68.44 96 PHE A O 1
ATOM 758 N N . ARG A 1 97 ? -25.886 -17.229 48.087 1.00 69.62 97 ARG A N 1
ATOM 759 C CA . ARG A 1 97 ? -24.837 -17.894 47.300 1.00 69.62 97 ARG A CA 1
ATOM 760 C C . ARG A 1 97 ? -25.125 -19.395 47.262 1.00 69.62 97 ARG A C 1
ATOM 762 O O . ARG A 1 97 ? -24.920 -20.099 48.249 1.00 69.62 97 ARG A O 1
ATOM 769 N N . VAL A 1 98 ? -25.626 -19.887 46.131 1.00 69.25 98 VAL A N 1
ATOM 770 C CA . VAL A 1 98 ? -25.814 -21.328 45.910 1.00 69.25 98 VAL A CA 1
ATOM 771 C C . VAL A 1 98 ? -24.459 -21.928 45.542 1.00 69.25 98 VAL A C 1
ATOM 773 O O . VAL A 1 98 ? -24.045 -21.895 44.387 1.00 69.25 98 VAL A O 1
ATOM 776 N N . ASN A 1 99 ? -23.754 -22.472 46.532 1.00 69.25 99 ASN A N 1
ATOM 777 C CA . ASN A 1 99 ? -22.578 -23.300 46.282 1.00 69.25 99 ASN A CA 1
ATOM 778 C C . ASN A 1 99 ? -23.058 -24.675 45.802 1.00 69.25 99 ASN A C 1
ATOM 780 O O . ASN A 1 99 ? -23.399 -25.542 46.609 1.00 69.25 99 ASN A O 1
ATOM 784 N N . GLY A 1 100 ? -23.138 -24.848 44.482 1.00 67.62 100 GLY A N 1
ATOM 785 C CA . GLY A 1 100 ? -23.300 -26.165 43.874 1.00 67.62 100 GLY A CA 1
ATOM 786 C C . GLY A 1 100 ? -22.074 -27.026 44.182 1.00 67.62 100 GLY A C 1
ATOM 787 O O . GLY A 1 100 ? -20.947 -26.580 43.971 1.00 67.62 100 GLY A O 1
ATOM 788 N N . LYS A 1 101 ? -22.306 -28.218 44.736 1.00 50.59 101 LYS A N 1
ATOM 789 C CA . LYS A 1 101 ? -21.311 -29.296 44.776 1.00 50.59 101 LYS A CA 1
ATOM 790 C C . LYS A 1 101 ? -21.182 -29.942 43.406 1.00 50.59 101 LYS A C 1
ATOM 792 O O . LYS A 1 101 ? -22.233 -30.058 42.737 1.00 50.59 101 LYS A O 1
#

Sequence (101 aa):
MSTRVKSRSHGISLTTATICIVFVVFAALVATKLYDLQLQRDRLTAESESLAMQEQALKDELHNIEANRNLLDDSAYVENVARQQLDMVYPGEVIFRVNGK

Foldseek 3Di:
DDDDDDDDPPDQDPVNVVVVVVVVVVVVVVVVVVVVVVVVVVVVVVVVVVVVVVVVVVVVVVVVVVVVVVCVVPPVNVVVVCCVVVVDDDVPDDDDDPPDD

pLDDT: mean 79.99, std 13.28, range [44.19, 95.75]